Protein AF-A0A1Z9AHR8-F1 (afdb_monomer)

Secondary structure (DSSP, 8-state):
-HHHHHHHHHHHHHHH-SSPPPTT-B--SSTTEEEEEEEEEE-TTS-EEEEEEEEEEEEETTTTSTT--PPPPPB-SS-B---TTTEEEEEEEEETTT--EE-S-HHHHHHTSSS-HHHHHHHHHHHHHHS--

Sequence (133 aa):
MEKIIEEWVLRSISRNVDDLPEVGENISIIPEIKIAFDGYQEDDDGIEDLNEQSFAVYIHKCSGDENFIFPEHEKTAWAVIHRPAEEICHFVWVSVESGECSGPALEDCISESDLESAQIEKIVTILASRYPK

Radius of gyration: 14.24 Å; Cα contacts (8 Å, |Δi|>4): 231; chains: 1; bounding box: 36×26×40 Å

Foldseek 3Di:
DVVLVLVQQLVLCVPQPPDADDALDFSGPQQLKGKGWHAADADPVRHGDPQKTKIKIKHFLCSLPPPHGHDRFDDDPRDTDDDLATIFIWMWIAGNVPRDIDGDDPVVRNVSHPDDPVSRVSSSVSSCVVDPD

Nearest PDB structures (foldseek):
  5txc-assembly1_A  TM=3.058E-01  e=4.955E+00  Asticcacaulis excentricus CB 48

Solvent-accessible surface area (backbone atoms only — not comparable to full-atom values): 7669 Å² total; per-residue (Å²): 113,59,72,62,54,51,48,51,49,55,54,14,42,76,73,67,51,94,59,89,73,58,74,66,40,73,47,43,80,49,59,32,36,42,30,18,40,68,51,52,41,60,48,99,88,69,47,70,35,87,52,31,39,29,30,41,35,35,49,41,82,57,38,57,48,87,88,42,64,53,74,85,68,59,70,59,102,85,47,72,57,83,52,37,86,48,26,34,64,42,56,40,34,36,31,69,88,78,69,49,71,47,63,74,59,68,66,62,32,34,72,72,26,76,56,55,69,73,57,53,54,51,29,53,52,48,47,47,70,76,58,64,135

Structure (mmCIF, N/CA/C/O backbone):
data_AF-A0A1Z9AHR8-F1
#
_entry.id   AF-A0A1Z9AHR8-F1
#
loop_
_atom_site.group_PDB
_atom_site.id
_atom_site.type_symbol
_atom_site.label_atom_id
_atom_site.label_alt_id
_atom_site.label_comp_id
_atom_site.label_asym_id
_atom_site.label_entity_id
_atom_site.label_seq_id
_atom_site.pdbx_PDB_ins_code
_atom_site.Cartn_x
_atom_site.Cartn_y
_atom_site.Cartn_z
_atom_site.occupancy
_atom_site.B_iso_or_equiv
_atom_site.auth_seq_id
_atom_site.auth_comp_id
_atom_site.auth_asym_id
_atom_site.auth_atom_id
_atom_site.pdbx_PDB_model_num
ATOM 1 N N . MET A 1 1 ? 1.642 10.915 7.316 1.00 86.69 1 MET A N 1
ATOM 2 C CA . MET A 1 1 ? 1.131 9.531 7.477 1.00 86.69 1 MET A CA 1
ATOM 3 C C . MET A 1 1 ? 1.745 8.604 6.437 1.00 86.69 1 MET A C 1
ATOM 5 O O . MET A 1 1 ? 2.041 7.464 6.757 1.00 86.69 1 MET A O 1
ATOM 9 N N . GLU A 1 2 ? 2.028 9.138 5.254 1.00 91.06 2 GLU A N 1
ATOM 10 C CA . GLU A 1 2 ? 2.755 8.556 4.123 1.00 91.06 2 GLU A CA 1
ATOM 11 C C . GLU A 1 2 ? 3.987 7.763 4.558 1.00 91.06 2 GLU A C 1
ATOM 13 O O . GLU A 1 2 ? 4.048 6.575 4.296 1.00 91.06 2 GLU A O 1
ATOM 18 N N . LYS A 1 3 ? 4.876 8.346 5.375 1.00 93.62 3 LYS A N 1
ATOM 19 C CA . LYS A 1 3 ? 6.068 7.637 5.884 1.00 93.62 3 LYS A CA 1
ATOM 20 C C . LYS A 1 3 ? 5.783 6.295 6.563 1.00 93.62 3 LYS A C 1
ATOM 22 O O . LYS A 1 3 ? 6.602 5.390 6.499 1.00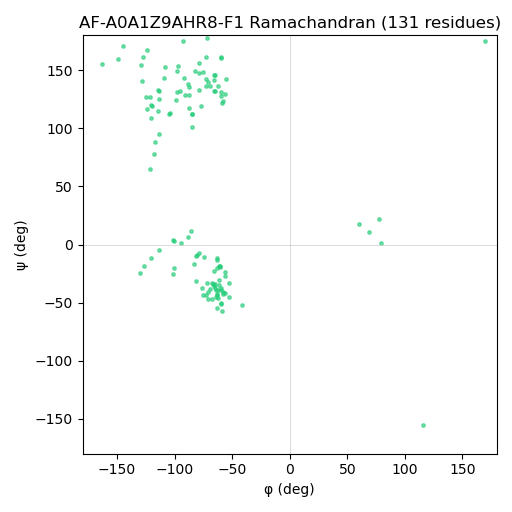 93.62 3 LYS A O 1
ATOM 27 N N . ILE A 1 4 ? 4.643 6.163 7.244 1.00 95.25 4 ILE A N 1
ATOM 28 C CA . ILE A 1 4 ? 4.246 4.891 7.865 1.00 95.25 4 ILE A CA 1
ATOM 29 C C . ILE A 1 4 ? 3.857 3.879 6.777 1.00 95.25 4 ILE A C 1
ATOM 31 O O . ILE A 1 4 ? 4.212 2.708 6.872 1.00 95.25 4 ILE A O 1
ATOM 35 N N . ILE A 1 5 ? 3.143 4.337 5.747 1.00 95.69 5 ILE A N 1
ATOM 36 C CA . ILE A 1 5 ? 2.710 3.520 4.611 1.00 95.69 5 ILE A CA 1
ATOM 37 C C . ILE A 1 5 ? 3.921 3.093 3.769 1.00 95.69 5 ILE A C 1
ATOM 39 O O . ILE A 1 5 ? 4.068 1.908 3.485 1.00 95.69 5 ILE A O 1
ATOM 43 N N . GLU A 1 6 ? 4.827 4.021 3.455 1.00 95.69 6 GLU A N 1
ATOM 44 C CA . GLU A 1 6 ? 6.111 3.769 2.783 1.00 95.69 6 GLU A CA 1
ATOM 45 C C . GLU A 1 6 ? 6.907 2.676 3.512 1.00 95.69 6 GLU A C 1
ATOM 47 O O . GLU A 1 6 ? 7.391 1.718 2.912 1.00 95.69 6 GLU A O 1
ATOM 52 N N . GLU A 1 7 ? 6.974 2.744 4.842 1.00 94.75 7 GLU A N 1
ATOM 53 C CA . GLU A 1 7 ? 7.649 1.723 5.643 1.00 94.75 7 GLU A CA 1
ATOM 54 C C . GLU A 1 7 ? 6.964 0.358 5.587 1.00 94.75 7 GLU A C 1
ATOM 56 O O . GLU A 1 7 ? 7.646 -0.668 5.602 1.00 94.75 7 GLU A O 1
ATOM 61 N N . TRP A 1 8 ? 5.633 0.304 5.523 1.00 95.69 8 TRP A N 1
ATOM 62 C CA . TRP A 1 8 ? 4.924 -0.959 5.316 1.00 95.69 8 TRP A CA 1
ATOM 63 C C . TRP A 1 8 ? 5.227 -1.564 3.949 1.00 95.69 8 TRP A C 1
ATOM 65 O O . TRP A 1 8 ? 5.398 -2.783 3.865 1.00 95.69 8 TRP A O 1
ATOM 75 N N . VAL A 1 9 ? 5.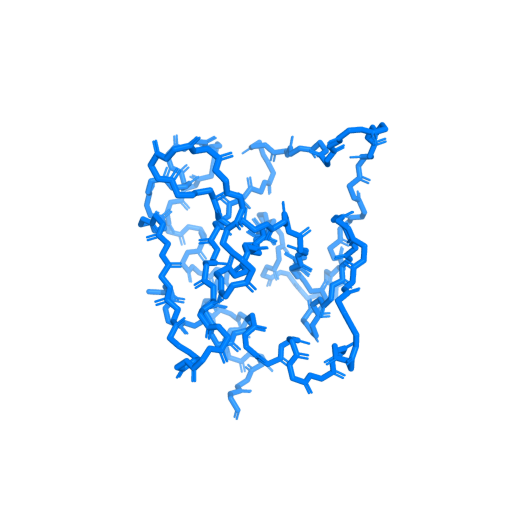354 -0.737 2.910 1.00 94.75 9 VAL A N 1
ATOM 76 C CA . VAL A 1 9 ? 5.763 -1.169 1.567 1.00 94.75 9 VAL A CA 1
ATOM 77 C C . VAL A 1 9 ? 7.181 -1.737 1.603 1.00 94.75 9 VAL A C 1
ATOM 79 O O . VAL A 1 9 ? 7.365 -2.910 1.281 1.00 94.75 9 VAL A O 1
ATOM 82 N N . LEU A 1 10 ? 8.164 -0.994 2.119 1.00 93.56 10 LEU A N 1
ATOM 83 C CA . LEU A 1 10 ? 9.558 -1.456 2.216 1.00 93.56 10 LEU A CA 1
ATOM 84 C C . LEU A 1 10 ? 9.703 -2.754 3.031 1.00 93.56 10 LEU A C 1
ATOM 86 O O . LEU A 1 10 ? 10.447 -3.671 2.663 1.00 93.56 10 LEU A O 1
ATOM 90 N N . ARG A 1 11 ? 8.967 -2.876 4.142 1.00 93.19 11 ARG A N 1
ATOM 91 C CA . ARG A 1 11 ? 8.950 -4.103 4.959 1.00 93.19 11 ARG A CA 1
ATOM 92 C C . ARG A 1 11 ? 8.302 -5.280 4.235 1.00 93.19 11 ARG A C 1
ATOM 94 O O . ARG A 1 11 ? 8.705 -6.418 4.460 1.00 93.19 11 ARG A O 1
ATOM 101 N N . SER A 1 12 ? 7.306 -5.018 3.396 1.00 93.00 12 SER A N 1
ATOM 102 C CA . SER A 1 12 ? 6.627 -6.046 2.607 1.00 93.00 12 SER A CA 1
ATOM 103 C C . SER A 1 12 ? 7.514 -6.552 1.475 1.00 93.00 12 SER A C 1
ATOM 105 O O . SER A 1 12 ? 7.654 -7.764 1.319 1.00 93.00 12 SER A O 1
ATOM 107 N N . ILE A 1 13 ? 8.199 -5.642 0.776 1.00 89.88 13 ILE A N 1
ATOM 108 C CA . ILE A 1 13 ? 9.193 -5.972 -0.253 1.00 89.88 13 ILE A CA 1
ATOM 109 C C . ILE A 1 13 ? 10.305 -6.830 0.356 1.00 89.88 13 ILE A C 1
ATOM 111 O O . ILE A 1 13 ? 10.496 -7.974 -0.043 1.00 89.88 13 ILE A O 1
ATOM 115 N N . SER A 1 14 ? 10.970 -6.337 1.406 1.00 87.44 14 SER A N 1
ATOM 116 C CA . SER A 1 14 ? 12.117 -7.033 2.016 1.00 87.44 14 SER A CA 1
ATOM 117 C C . SER A 1 14 ? 11.807 -8.420 2.588 1.00 87.44 14 SER A C 1
ATOM 119 O O . SER A 1 14 ? 12.730 -9.194 2.837 1.00 87.44 14 SER A O 1
ATOM 121 N N . ARG A 1 15 ? 10.532 -8.740 2.843 1.00 82.12 15 ARG A N 1
ATOM 122 C CA . ARG A 1 15 ? 10.124 -10.019 3.432 1.00 82.12 15 ARG A CA 1
ATOM 123 C C . ARG A 1 15 ? 9.573 -11.025 2.427 1.00 82.12 15 ARG A C 1
ATOM 125 O O . ARG A 1 15 ? 9.620 -12.215 2.728 1.00 82.12 15 ARG A O 1
ATOM 132 N N . ASN A 1 16 ? 9.038 -10.564 1.300 1.00 73.56 16 ASN A N 1
ATOM 133 C CA . ASN A 1 16 ? 8.320 -11.417 0.350 1.00 73.56 16 ASN A CA 1
ATOM 134 C C . ASN A 1 16 ? 8.931 -11.441 -1.057 1.00 73.56 16 ASN A C 1
ATOM 136 O O . ASN A 1 16 ? 8.527 -12.278 -1.856 1.00 73.56 16 ASN A O 1
ATOM 140 N N . VAL A 1 17 ? 9.875 -10.551 -1.370 1.00 65.50 17 VAL A N 1
ATOM 141 C CA . VAL A 1 17 ? 10.342 -10.327 -2.743 1.00 65.50 17 VAL A CA 1
ATOM 142 C C . VAL A 1 17 ? 11.821 -10.702 -2.844 1.00 65.50 17 VAL A C 1
ATOM 144 O O . VAL A 1 17 ? 12.698 -9.867 -2.642 1.00 65.50 17 VAL A O 1
ATOM 147 N N . ASP A 1 18 ? 12.089 -11.977 -3.142 1.00 66.31 18 ASP A N 1
ATOM 148 C CA . ASP A 1 18 ? 13.377 -12.397 -3.724 1.00 66.31 18 ASP A CA 1
ATOM 149 C C . ASP A 1 18 ? 13.380 -12.154 -5.252 1.00 66.31 18 ASP A C 1
ATOM 151 O O . ASP A 1 18 ? 14.415 -11.816 -5.822 1.00 66.31 18 ASP A O 1
ATOM 155 N N . ASP A 1 19 ? 12.199 -12.263 -5.880 1.00 68.81 19 ASP A N 1
ATOM 156 C CA . ASP A 1 19 ? 11.881 -11.959 -7.282 1.00 68.81 19 ASP A CA 1
ATOM 157 C C . ASP A 1 19 ? 10.647 -11.038 -7.342 1.00 68.81 19 ASP A C 1
ATOM 159 O O . ASP A 1 19 ? 9.813 -11.063 -6.435 1.00 68.81 19 ASP A O 1
ATOM 163 N N . LEU A 1 20 ? 10.507 -10.252 -8.416 1.00 69.06 20 LEU A N 1
ATOM 164 C CA . LEU A 1 20 ? 9.364 -9.351 -8.624 1.00 69.06 20 LEU A CA 1
ATOM 165 C C . LEU A 1 20 ? 8.026 -10.119 -8.660 1.00 69.06 20 LEU A C 1
ATOM 167 O O . LEU A 1 20 ? 7.904 -11.065 -9.444 1.00 69.06 20 LEU A O 1
ATOM 171 N N . PRO A 1 21 ? 7.018 -9.714 -7.864 1.00 77.69 21 PRO A N 1
ATOM 172 C CA . PRO A 1 21 ? 5.714 -10.373 -7.831 1.00 77.69 21 PRO A CA 1
ATOM 173 C C . PRO A 1 21 ? 4.894 -10.081 -9.097 1.00 77.69 21 PRO A C 1
ATOM 175 O O . PRO A 1 21 ? 5.139 -9.103 -9.810 1.00 77.69 21 PRO A O 1
ATOM 178 N N . GLU A 1 22 ? 3.874 -10.900 -9.366 1.00 81.44 22 GLU A N 1
ATOM 179 C CA . GLU A 1 22 ? 2.928 -10.601 -10.444 1.00 81.44 22 GLU A CA 1
ATOM 180 C C . GLU A 1 22 ? 2.127 -9.326 -10.125 1.00 81.44 22 GLU A C 1
ATOM 182 O O . GLU A 1 22 ? 1.778 -9.049 -8.972 1.00 81.44 22 GLU A O 1
ATOM 187 N N . VAL A 1 23 ? 1.781 -8.548 -11.156 1.00 83.50 23 VAL A N 1
ATOM 188 C CA . VAL A 1 23 ? 0.978 -7.328 -10.983 1.00 83.50 23 VAL A CA 1
ATOM 189 C C . VAL A 1 23 ? -0.349 -7.661 -10.285 1.00 83.50 23 VAL A C 1
ATOM 191 O O . VAL A 1 23 ? -1.087 -8.574 -10.669 1.00 83.50 23 VAL A O 1
ATOM 194 N N . GLY A 1 24 ? -0.670 -6.919 -9.225 1.00 81.88 24 GLY A N 1
ATOM 195 C CA . GLY A 1 24 ? -1.885 -7.121 -8.431 1.00 81.88 24 GLY A CA 1
ATOM 196 C C . GLY A 1 24 ? -1.828 -8.271 -7.409 1.00 81.88 24 GLY A C 1
ATOM 197 O O . GLY A 1 24 ? -2.845 -8.535 -6.738 1.00 81.88 24 GLY A O 1
ATOM 198 N N . GLU A 1 25 ? -0.701 -8.979 -7.284 1.00 86.50 25 GLU A N 1
ATOM 199 C CA . GLU A 1 25 ? -0.434 -9.934 -6.201 1.00 86.50 25 GLU A CA 1
ATOM 200 C C . GLU A 1 25 ? -0.245 -9.201 -4.868 1.00 86.50 25 GLU A C 1
ATOM 202 O O . GLU A 1 25 ? 0.389 -8.153 -4.808 1.00 86.50 25 GLU A O 1
ATOM 207 N N . ASN A 1 26 ? -0.848 -9.717 -3.793 1.00 91.44 26 ASN A N 1
ATOM 208 C CA . ASN A 1 26 ? -0.746 -9.090 -2.479 1.00 91.44 26 ASN A CA 1
ATOM 209 C C . ASN A 1 26 ? 0.537 -9.540 -1.771 1.00 91.44 26 ASN A C 1
ATOM 211 O O . ASN A 1 26 ? 0.630 -10.690 -1.348 1.00 91.44 26 ASN A O 1
ATOM 215 N N . ILE A 1 27 ? 1.475 -8.618 -1.583 1.00 92.69 27 ILE A N 1
ATOM 216 C CA . ILE A 1 27 ? 2.729 -8.847 -0.853 1.00 92.69 27 ILE A CA 1
ATOM 217 C C . ILE A 1 27 ? 2.696 -8.307 0.581 1.00 92.69 27 ILE A C 1
ATOM 219 O O . ILE A 1 27 ? 3.713 -8.343 1.274 1.00 92.69 27 ILE A O 1
ATOM 223 N N . SER A 1 28 ? 1.561 -7.768 1.033 1.00 93.62 28 SER A N 1
ATOM 224 C CA . SER A 1 28 ? 1.454 -7.142 2.350 1.00 93.62 28 SER A CA 1
ATOM 225 C C . SER A 1 28 ? 1.780 -8.120 3.480 1.00 93.62 28 SER A C 1
ATOM 227 O O . SER A 1 28 ? 1.209 -9.206 3.575 1.00 93.62 28 SER A O 1
ATOM 229 N N . ILE A 1 29 ? 2.644 -7.698 4.405 1.00 93.56 29 ILE A N 1
ATOM 230 C CA . ILE A 1 29 ? 2.863 -8.405 5.682 1.00 93.56 29 ILE A CA 1
ATOM 231 C C . ILE A 1 29 ? 1.796 -8.070 6.739 1.00 93.56 29 ILE A C 1
ATOM 233 O O . ILE A 1 29 ? 1.766 -8.695 7.800 1.00 93.56 29 ILE A O 1
ATOM 237 N N . ILE A 1 30 ? 0.953 -7.069 6.470 1.00 95.00 30 ILE A N 1
ATOM 238 C CA . ILE A 1 30 ? -0.143 -6.624 7.334 1.00 95.00 30 ILE A CA 1
ATOM 239 C C . ILE A 1 30 ? -1.453 -7.153 6.732 1.00 95.00 30 ILE A C 1
ATOM 241 O O . ILE A 1 30 ? -1.828 -6.716 5.643 1.00 95.00 30 ILE A O 1
ATOM 245 N N . PRO A 1 31 ? -2.162 -8.079 7.401 1.00 94.88 31 PRO A N 1
ATOM 246 C CA . PRO A 1 31 ? -3.339 -8.731 6.830 1.00 94.88 31 PRO A CA 1
ATOM 247 C C . PRO A 1 31 ? -4.519 -7.776 6.602 1.00 94.88 31 PRO A C 1
ATOM 249 O O . PRO A 1 31 ? -5.387 -8.069 5.781 1.00 94.88 31 PRO A O 1
ATOM 252 N N . GLU A 1 32 ? -4.575 -6.646 7.309 1.00 97.19 32 GLU A N 1
ATOM 253 C CA . GLU A 1 32 ? -5.658 -5.669 7.197 1.00 97.19 32 GLU A CA 1
ATOM 254 C C . GLU A 1 32 ? -5.537 -4.721 6.001 1.00 97.19 32 GLU A C 1
ATOM 256 O O . GLU A 1 32 ? -6.481 -3.978 5.739 1.00 97.19 32 GLU A O 1
ATOM 261 N N . ILE A 1 33 ? -4.416 -4.717 5.281 1.00 96.31 33 ILE A N 1
ATOM 262 C CA . ILE A 1 33 ? -4.218 -3.910 4.069 1.00 96.31 33 ILE A CA 1
ATOM 263 C C . ILE A 1 33 ? -3.738 -4.797 2.925 1.00 96.31 33 ILE A C 1
ATOM 265 O O . ILE A 1 33 ? -3.215 -5.894 3.138 1.00 96.31 33 ILE A O 1
ATOM 269 N N . LYS A 1 34 ? -3.879 -4.303 1.699 1.00 95.19 34 LYS A N 1
ATOM 270 C CA . LYS A 1 34 ? -3.275 -4.932 0.527 1.00 95.19 34 LYS A CA 1
ATOM 271 C C . LYS A 1 34 ? -2.204 -4.021 -0.044 1.00 95.19 34 LYS A C 1
ATOM 273 O O . LYS A 1 34 ? -2.445 -2.840 -0.254 1.00 95.19 34 LYS A O 1
ATOM 278 N N . ILE A 1 35 ? -1.038 -4.593 -0.309 1.00 94.88 35 ILE A N 1
ATOM 279 C CA . ILE A 1 35 ? 0.064 -3.936 -1.008 1.00 94.88 35 ILE A CA 1
ATOM 280 C C . ILE A 1 35 ? 0.325 -4.792 -2.230 1.00 94.88 35 ILE A C 1
ATOM 282 O O . ILE A 1 35 ? 0.598 -5.983 -2.082 1.00 94.88 35 ILE A O 1
ATOM 286 N N . ALA A 1 36 ? 0.186 -4.217 -3.416 1.00 92.38 36 ALA A N 1
ATOM 287 C CA . ALA A 1 36 ? 0.365 -4.939 -4.661 1.00 92.38 36 ALA A CA 1
ATOM 288 C C . ALA A 1 36 ? 1.327 -4.210 -5.585 1.00 92.38 36 ALA A C 1
ATOM 290 O O . ALA A 1 36 ? 1.276 -2.988 -5.678 1.00 92.38 36 ALA A O 1
ATOM 291 N N . PHE A 1 37 ? 2.179 -4.965 -6.273 1.00 90.56 37 PHE A N 1
ATOM 292 C CA . PHE A 1 37 ? 2.996 -4.412 -7.345 1.00 90.56 37 PHE A CA 1
ATOM 293 C C . PHE A 1 37 ? 2.092 -3.972 -8.497 1.00 90.56 37 PHE A C 1
ATOM 295 O O . PHE A 1 37 ? 1.186 -4.711 -8.895 1.00 90.56 37 PHE A O 1
ATOM 302 N N . ASP A 1 38 ? 2.320 -2.757 -8.979 1.00 89.00 38 ASP A N 1
ATOM 303 C CA . ASP A 1 38 ? 1.515 -2.082 -9.999 1.00 89.00 38 ASP A CA 1
ATOM 304 C C . ASP A 1 38 ? 2.290 -1.878 -11.312 1.00 89.00 38 ASP A C 1
ATOM 306 O O . ASP A 1 38 ? 1.722 -1.459 -12.313 1.00 89.00 38 ASP A O 1
ATOM 310 N N . GLY A 1 39 ? 3.577 -2.240 -11.333 1.00 88.38 39 GLY A N 1
ATOM 311 C CA . GLY A 1 39 ? 4.454 -2.092 -12.490 1.00 88.38 39 GLY A CA 1
ATOM 312 C C . GLY A 1 39 ? 5.592 -1.119 -12.216 1.00 88.38 39 GLY A C 1
ATOM 313 O O . GLY A 1 39 ? 5.991 -0.908 -11.069 1.00 88.38 39 GLY A O 1
ATOM 314 N N . TYR A 1 40 ? 6.121 -0.539 -13.283 1.00 88.06 40 TYR A N 1
ATOM 315 C CA . TYR A 1 40 ? 7.203 0.435 -13.225 1.00 88.06 40 TYR A CA 1
ATOM 316 C C . TYR A 1 40 ? 6.682 1.821 -13.554 1.00 88.06 40 TYR A C 1
ATOM 318 O O . TYR A 1 40 ? 5.694 1.968 -14.275 1.00 88.06 40 TYR A O 1
ATOM 326 N N . GLN A 1 41 ? 7.348 2.840 -13.028 1.00 83.00 41 GLN A N 1
ATOM 327 C CA . GLN A 1 41 ? 7.098 4.197 -13.479 1.00 83.00 41 GLN A CA 1
ATOM 328 C C . GLN A 1 41 ? 7.533 4.338 -14.944 1.00 83.00 41 GLN A C 1
ATOM 330 O O . GLN A 1 41 ? 8.544 3.776 -15.351 1.00 83.00 41 GLN A O 1
ATOM 335 N N . GLU A 1 42 ? 6.775 5.087 -15.738 1.00 84.62 42 GLU A N 1
ATOM 336 C CA . GLU A 1 42 ? 7.196 5.481 -17.083 1.00 84.62 42 GLU A CA 1
ATOM 337 C C . GLU A 1 42 ? 7.990 6.793 -17.011 1.00 84.62 42 GLU A C 1
ATOM 339 O O . GLU A 1 42 ? 7.623 7.716 -16.274 1.00 84.62 42 GLU A O 1
ATOM 344 N N . ASP A 1 43 ? 9.076 6.882 -17.776 1.00 79.62 43 ASP A N 1
ATOM 345 C CA . ASP A 1 43 ? 9.774 8.139 -18.024 1.00 79.62 43 ASP A CA 1
ATOM 346 C C . ASP A 1 43 ? 8.964 9.069 -18.952 1.00 79.62 43 ASP A C 1
ATOM 348 O O . ASP A 1 43 ? 7.886 8.729 -19.446 1.00 79.62 43 ASP A O 1
ATOM 352 N N . ASP A 1 44 ? 9.481 10.275 -19.207 1.00 80.06 44 ASP A N 1
ATOM 353 C CA . ASP A 1 44 ? 8.809 11.277 -20.049 1.00 80.06 44 ASP A CA 1
ATOM 354 C C . ASP A 1 44 ? 8.579 10.811 -21.506 1.00 80.06 44 ASP A C 1
ATOM 356 O O . ASP A 1 44 ? 7.750 11.390 -22.217 1.00 80.06 44 ASP A O 1
ATOM 360 N N . ASP A 1 45 ? 9.297 9.778 -21.960 1.00 84.19 45 ASP A N 1
ATOM 361 C CA . ASP A 1 45 ? 9.169 9.176 -23.289 1.00 84.19 45 ASP A CA 1
ATOM 362 C C . ASP A 1 45 ? 8.211 7.960 -23.295 1.00 84.19 45 ASP A C 1
ATOM 364 O O . ASP A 1 45 ? 7.974 7.363 -24.354 1.00 84.19 45 ASP A O 1
ATOM 368 N N . GLY A 1 46 ? 7.614 7.617 -22.145 1.00 79.44 46 GLY A N 1
ATOM 369 C CA . GLY A 1 46 ? 6.704 6.482 -21.97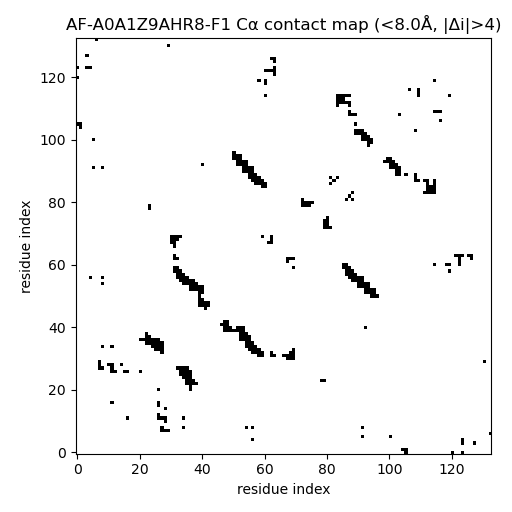7 1.00 79.44 46 GLY A CA 1
ATOM 370 C C . GLY A 1 46 ? 7.423 5.134 -21.887 1.00 79.44 46 GLY A C 1
ATOM 371 O O . GLY A 1 46 ? 6.842 4.102 -22.228 1.00 79.44 46 GLY A O 1
ATOM 372 N N . ILE A 1 47 ? 8.707 5.130 -21.521 1.00 84.19 47 ILE A N 1
ATOM 373 C CA . ILE A 1 47 ? 9.509 3.919 -21.335 1.00 84.19 47 ILE A CA 1
ATOM 374 C C . ILE A 1 47 ? 9.547 3.588 -19.845 1.00 84.19 47 ILE A C 1
ATOM 376 O O . ILE A 1 47 ? 9.834 4.445 -19.017 1.00 84.19 47 ILE A O 1
ATOM 380 N N . GLU A 1 48 ? 9.277 2.330 -19.502 1.00 84.56 48 GLU A N 1
ATOM 381 C CA . GLU A 1 48 ? 9.364 1.843 -18.123 1.00 84.56 48 GLU A CA 1
ATOM 382 C C . GLU A 1 48 ? 10.781 2.023 -17.548 1.00 84.56 48 GLU A C 1
ATOM 384 O O . GLU A 1 48 ? 11.757 1.463 -18.063 1.00 84.56 48 GLU A O 1
ATOM 389 N N . ASP A 1 49 ? 10.882 2.756 -16.440 1.00 82.81 49 ASP A N 1
ATOM 390 C CA . ASP A 1 49 ? 12.075 2.838 -15.611 1.00 82.81 49 ASP A CA 1
ATOM 391 C C . ASP A 1 49 ? 12.087 1.675 -14.613 1.00 82.81 49 ASP A C 1
ATOM 393 O O . ASP A 1 49 ? 11.424 1.683 -13.574 1.00 82.81 49 ASP A O 1
ATOM 397 N N . LEU A 1 50 ? 12.887 0.654 -14.927 1.00 84.31 50 LEU A N 1
ATOM 398 C CA . LEU A 1 50 ? 13.025 -0.544 -14.095 1.00 84.31 50 LEU A CA 1
ATOM 399 C C . LEU A 1 50 ? 13.612 -0.262 -12.700 1.00 84.31 50 LEU A C 1
ATOM 401 O O . LEU A 1 50 ? 13.551 -1.138 -11.831 1.00 84.31 50 LEU A O 1
ATOM 405 N N . ASN A 1 51 ? 14.184 0.926 -12.482 1.00 85.44 51 ASN A N 1
ATOM 406 C CA . ASN A 1 51 ? 14.664 1.355 -11.174 1.00 85.44 51 ASN A CA 1
ATOM 407 C C . ASN A 1 51 ? 13.553 1.930 -10.286 1.00 85.44 51 ASN A C 1
ATOM 409 O O . ASN A 1 51 ? 13.760 1.990 -9.077 1.00 85.44 51 ASN A O 1
ATOM 413 N N . GLU A 1 52 ? 12.395 2.305 -10.831 1.00 88.88 52 GLU A N 1
ATOM 414 C CA . GLU A 1 52 ? 11.295 2.926 -10.085 1.00 88.88 52 GLU A CA 1
ATOM 415 C C . GLU A 1 52 ? 10.076 1.995 -10.055 1.00 88.88 52 GLU A C 1
ATOM 417 O O . GLU A 1 52 ? 9.257 1.938 -10.976 1.00 88.88 52 GLU A O 1
ATOM 422 N N . GLN A 1 53 ? 9.959 1.220 -8.975 1.00 91.56 53 GLN A N 1
ATOM 423 C CA . GLN A 1 53 ? 8.888 0.237 -8.802 1.00 91.56 53 GLN A CA 1
ATOM 424 C C . GLN A 1 53 ? 7.650 0.876 -8.174 1.00 91.56 53 GLN A C 1
ATOM 426 O O . GLN A 1 53 ? 7.731 1.480 -7.106 1.00 91.56 53 GLN A O 1
ATOM 431 N N . SER A 1 54 ? 6.486 0.684 -8.793 1.00 92.50 54 SER A N 1
ATOM 432 C CA . SER A 1 54 ? 5.202 1.187 -8.305 1.00 92.50 54 SER A CA 1
ATOM 433 C C . SER A 1 54 ? 4.456 0.136 -7.488 1.00 92.50 54 SER A C 1
ATOM 435 O O . SER A 1 54 ? 4.289 -1.012 -7.911 1.00 92.50 54 SER A O 1
ATOM 437 N N . PHE A 1 55 ? 3.960 0.541 -6.318 1.00 93.62 55 PHE A N 1
ATOM 438 C CA . PHE A 1 55 ? 3.116 -0.279 -5.456 1.00 93.62 55 PHE A CA 1
ATOM 439 C C . PHE A 1 55 ? 1.799 0.427 -5.143 1.00 93.62 55 PHE A C 1
ATOM 441 O O . PHE A 1 55 ? 1.780 1.537 -4.614 1.00 93.62 55 PHE A O 1
ATOM 448 N N . ALA A 1 56 ? 0.689 -0.262 -5.391 1.00 94.56 56 ALA A N 1
ATOM 449 C CA . ALA A 1 56 ? -0.642 0.159 -4.986 1.00 94.56 56 ALA A CA 1
ATOM 450 C C . ALA A 1 56 ? -0.944 -0.336 -3.562 1.00 94.56 56 ALA A C 1
ATOM 452 O O . ALA A 1 56 ? -0.997 -1.545 -3.298 1.00 94.56 56 ALA A O 1
ATOM 453 N N . VAL A 1 57 ? -1.160 0.602 -2.639 1.00 96.31 57 VAL A N 1
ATOM 454 C CA . VAL A 1 57 ? -1.508 0.348 -1.237 1.00 96.31 57 VAL A CA 1
ATOM 455 C C . VAL A 1 57 ? -2.990 0.631 -1.025 1.00 96.31 57 VAL A C 1
ATOM 457 O O . VAL A 1 57 ? -3.438 1.776 -1.066 1.00 96.31 57 VAL A O 1
ATOM 460 N N . TYR A 1 58 ? -3.750 -0.423 -0.752 1.00 96.56 58 TYR A N 1
ATOM 461 C CA . TYR A 1 58 ? -5.181 -0.348 -0.509 1.00 96.56 58 TYR A CA 1
ATOM 462 C C . TYR A 1 58 ? -5.474 -0.364 0.990 1.00 96.56 58 TYR A C 1
ATOM 464 O O . TYR A 1 58 ? -5.085 -1.297 1.704 1.00 96.56 58 TYR A O 1
ATOM 472 N N . ILE A 1 59 ? -6.200 0.650 1.461 1.00 96.75 59 ILE A N 1
ATOM 473 C CA . ILE A 1 59 ? -6.610 0.785 2.864 1.00 96.75 59 ILE A CA 1
ATOM 474 C C . ILE A 1 59 ? -8.133 0.821 2.919 1.00 96.75 59 ILE A C 1
ATOM 476 O O . ILE A 1 59 ? -8.756 1.802 2.519 1.00 96.75 59 ILE A O 1
ATOM 480 N N . HIS A 1 60 ? -8.730 -0.257 3.426 1.00 97.00 60 HIS A N 1
ATOM 481 C CA . HIS A 1 60 ? -10.176 -0.410 3.523 1.00 97.00 60 HIS A CA 1
ATOM 482 C C . HIS A 1 60 ? -10.715 0.307 4.769 1.00 97.00 60 HIS A C 1
ATOM 484 O O . HIS A 1 60 ? -10.075 0.353 5.820 1.00 97.00 60 HIS A O 1
ATOM 490 N N . LYS A 1 61 ? -11.948 0.807 4.705 1.00 96.50 61 LYS A N 1
ATOM 491 C CA . LYS A 1 61 ? -12.640 1.522 5.792 1.00 96.50 61 LYS A CA 1
ATOM 492 C C . LYS A 1 61 ? -12.739 0.733 7.106 1.00 96.50 61 LYS A C 1
ATOM 494 O O . LYS A 1 61 ? -12.878 1.339 8.167 1.00 96.50 61 LYS A O 1
ATOM 499 N N . CYS A 1 62 ? -12.657 -0.598 7.023 1.00 96.75 62 CYS A N 1
ATOM 500 C CA . CYS A 1 62 ? -12.669 -1.546 8.148 1.00 96.75 62 CYS A CA 1
ATOM 501 C C . CYS A 1 62 ? -11.278 -2.088 8.525 1.00 96.75 62 CYS A C 1
ATOM 503 O O . CYS A 1 62 ? -11.181 -2.916 9.424 1.00 96.75 62 CYS A O 1
ATOM 505 N N . SER A 1 63 ? -10.189 -1.634 7.896 1.00 96.81 63 SER A N 1
ATOM 506 C CA . SER A 1 63 ? -8.830 -2.104 8.216 1.00 96.81 63 SER A CA 1
ATOM 507 C C . SER A 1 63 ? -8.420 -1.835 9.671 1.00 96.81 63 SER A C 1
ATOM 509 O O . SER A 1 63 ? -7.519 -2.476 10.196 1.00 96.81 63 SER A O 1
ATOM 511 N N . GLY A 1 64 ? -9.090 -0.905 10.357 1.00 94.69 64 GLY A N 1
ATOM 512 C CA . GLY A 1 64 ? -8.893 -0.657 11.785 1.00 94.69 64 GLY A CA 1
ATOM 513 C C . GLY A 1 64 ? -9.597 -1.652 12.716 1.00 94.69 64 GLY A C 1
ATOM 514 O O . GLY A 1 64 ? -9.373 -1.588 13.924 1.00 94.69 64 GLY A O 1
ATOM 515 N N . ASP A 1 65 ? -10.434 -2.558 12.213 1.00 96.12 65 ASP A N 1
ATOM 516 C CA . ASP A 1 65 ? -11.191 -3.500 13.042 1.00 96.12 65 ASP A CA 1
ATOM 517 C C . ASP A 1 65 ? -10.313 -4.683 13.491 1.00 96.12 65 ASP A C 1
ATOM 519 O O . ASP A 1 65 ? -9.280 -4.991 12.892 1.00 96.12 65 ASP A O 1
ATOM 523 N N . GLU A 1 66 ? -10.674 -5.330 14.601 1.00 90.75 66 GLU A N 1
ATOM 524 C CA . GLU A 1 66 ? -9.975 -6.537 15.058 1.00 90.75 66 GLU A CA 1
ATOM 525 C C . GLU A 1 66 ? -10.318 -7.732 14.159 1.00 90.75 66 GLU A C 1
ATOM 527 O O . GLU A 1 66 ? -11.486 -7.970 13.855 1.00 90.75 66 GLU A O 1
ATOM 532 N N . ASN A 1 67 ? -9.310 -8.528 13.789 1.00 90.56 67 ASN A N 1
ATOM 533 C CA . ASN A 1 67 ? -9.444 -9.708 12.919 1.00 90.56 67 ASN A CA 1
ATOM 534 C C . ASN A 1 67 ? -9.986 -9.412 11.509 1.00 90.56 67 ASN A C 1
ATOM 536 O O . ASN A 1 67 ? -10.436 -10.334 10.825 1.00 90.56 67 ASN A O 1
ATOM 540 N N . PHE A 1 68 ? -9.953 -8.153 11.066 1.00 95.44 68 PHE A N 1
ATOM 541 C CA . PHE A 1 68 ? -10.210 -7.836 9.670 1.00 95.44 68 PHE A CA 1
ATOM 542 C C . PHE A 1 68 ? -9.136 -8.500 8.798 1.00 95.44 68 PHE A C 1
ATOM 544 O O . PHE A 1 68 ? -7.955 -8.499 9.131 1.00 95.44 68 PHE A O 1
ATOM 551 N N . ILE A 1 69 ? -9.556 -9.094 7.689 1.00 92.50 69 ILE A N 1
ATOM 552 C CA . ILE A 1 69 ? -8.656 -9.600 6.656 1.00 92.50 69 ILE A CA 1
ATOM 553 C C . ILE A 1 69 ? -9.052 -8.864 5.393 1.00 92.50 69 ILE A C 1
ATOM 555 O O . ILE A 1 69 ? -10.235 -8.853 5.039 1.00 92.50 69 ILE A O 1
ATOM 559 N N .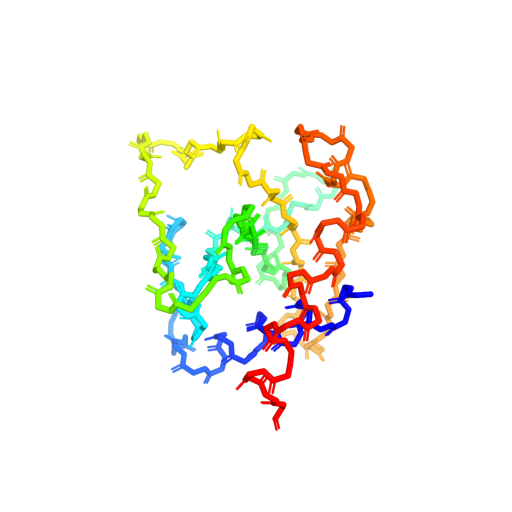 PHE A 1 70 ? -8.077 -8.233 4.743 1.00 94.31 70 PHE A N 1
ATOM 560 C CA . PHE A 1 70 ? -8.338 -7.464 3.541 1.00 94.31 70 PHE A CA 1
ATOM 561 C C . PHE A 1 70 ? -8.991 -8.369 2.480 1.00 94.31 70 PHE A C 1
ATOM 563 O O . PHE A 1 70 ? -8.441 -9.427 2.156 1.00 94.31 70 PHE A O 1
ATOM 570 N N . PRO A 1 71 ? -10.177 -8.009 1.959 1.00 92.25 71 PRO A N 1
ATOM 571 C CA . PRO A 1 71 ? -10.889 -8.851 1.012 1.00 92.25 71 PRO A CA 1
ATOM 572 C C . PRO A 1 71 ? -10.170 -8.861 -0.336 1.00 92.25 71 PRO A C 1
ATOM 574 O O . PRO A 1 71 ? -9.746 -7.816 -0.829 1.00 92.25 71 PRO A O 1
ATOM 577 N N . GLU A 1 72 ? -10.107 -10.025 -0.985 1.00 90.19 72 GLU A N 1
ATOM 578 C CA . GLU A 1 72 ? -9.565 -10.102 -2.342 1.00 90.19 72 GLU A CA 1
ATOM 579 C C . GLU A 1 72 ? -10.288 -9.138 -3.289 1.00 90.19 72 GLU A C 1
ATOM 581 O O . GLU A 1 72 ? -11.500 -8.913 -3.191 1.00 90.19 72 GLU A O 1
ATOM 586 N N . HIS A 1 73 ? -9.512 -8.545 -4.193 1.00 89.69 73 HIS A N 1
ATOM 587 C CA . HIS A 1 73 ? -10.057 -7.711 -5.254 1.00 89.69 73 HIS A CA 1
ATOM 588 C C . HIS A 1 73 ? -10.619 -8.578 -6.369 1.00 89.69 73 HIS A C 1
ATOM 590 O O . HIS A 1 73 ? -10.060 -9.626 -6.703 1.00 89.69 73 HIS A O 1
ATOM 596 N N . GLU A 1 74 ? -11.669 -8.083 -7.016 1.00 86.81 74 GLU A N 1
ATOM 597 C CA . GLU A 1 74 ? -11.994 -8.558 -8.350 1.00 86.81 74 GLU A CA 1
ATOM 598 C C . GLU A 1 74 ? -10.855 -8.161 -9.302 1.00 86.81 74 GLU A C 1
ATOM 600 O O . GLU A 1 74 ? -10.362 -7.030 -9.278 1.00 86.81 74 GLU A O 1
ATOM 605 N N . LYS A 1 75 ? -10.396 -9.117 -10.110 1.00 82.25 75 LYS A N 1
ATOM 606 C CA . LYS A 1 75 ? -9.345 -8.913 -11.108 1.00 82.25 75 LYS A CA 1
ATOM 607 C C . LYS A 1 75 ? -9.944 -9.096 -12.494 1.00 82.25 75 LYS A C 1
ATOM 609 O O . LYS A 1 75 ? -10.635 -10.080 -12.756 1.00 82.25 75 LYS A O 1
ATOM 614 N N . THR A 1 76 ? -9.639 -8.172 -13.393 1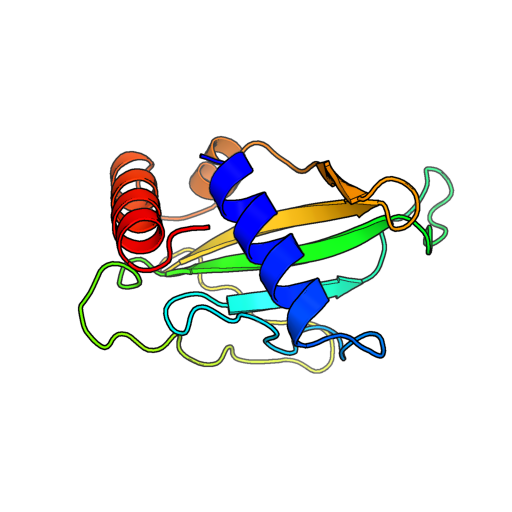.00 80.12 76 THR A N 1
ATOM 615 C CA . THR A 1 76 ? -9.801 -8.378 -14.834 1.00 80.12 76 THR A CA 1
ATOM 616 C C . THR A 1 76 ? -8.489 -8.897 -15.422 1.00 80.12 76 THR A C 1
ATOM 618 O O . THR A 1 76 ? -7.477 -8.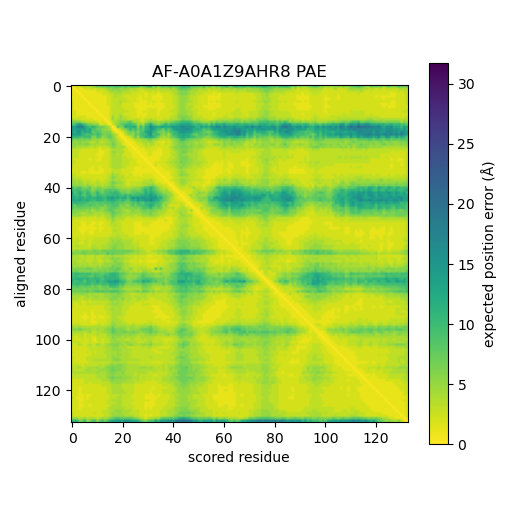965 -14.731 1.00 80.12 76 THR A O 1
ATOM 621 N N . ALA A 1 77 ? -8.476 -9.234 -16.714 1.00 76.06 77 ALA A N 1
ATOM 622 C CA . ALA A 1 77 ? -7.241 -9.618 -17.402 1.00 76.06 77 ALA A CA 1
ATOM 623 C C . ALA A 1 77 ? -6.186 -8.490 -17.469 1.00 76.06 77 ALA A C 1
ATOM 625 O O . ALA A 1 77 ? -5.054 -8.762 -17.849 1.00 76.06 77 ALA A O 1
ATOM 626 N N . TRP A 1 78 ? -6.557 -7.249 -17.133 1.00 70.75 78 TRP A N 1
ATOM 627 C CA . TRP A 1 78 ? -5.726 -6.058 -17.338 1.00 70.75 78 TRP A CA 1
ATOM 628 C C . TRP A 1 78 ? -5.515 -5.225 -16.073 1.00 70.75 78 TRP A C 1
ATOM 630 O O . TRP A 1 78 ? -4.627 -4.385 -16.056 1.00 70.75 78 TRP A O 1
ATOM 640 N N . ALA A 1 79 ? -6.351 -5.403 -15.046 1.00 72.50 79 ALA A N 1
ATOM 641 C CA . ALA A 1 79 ? -6.364 -4.515 -13.889 1.00 72.50 79 ALA A CA 1
ATOM 642 C C . ALA A 1 79 ? -7.079 -5.119 -12.677 1.00 72.50 79 ALA A C 1
ATOM 644 O O . ALA A 1 79 ? -8.000 -5.937 -12.803 1.00 72.50 79 ALA A O 1
ATOM 645 N N . VAL A 1 80 ? -6.689 -4.630 -11.503 1.00 82.25 80 VAL A N 1
ATOM 646 C CA . VAL A 1 80 ? -7.401 -4.796 -10.235 1.00 82.25 80 VAL A CA 1
ATOM 647 C C . VAL A 1 80 ? -8.564 -3.800 -10.190 1.00 82.25 80 VAL A C 1
ATOM 649 O O . VAL A 1 80 ? -8.388 -2.628 -10.512 1.00 82.25 80 VAL A O 1
ATOM 652 N N . ILE A 1 81 ? -9.760 -4.251 -9.810 1.00 85.56 81 ILE A N 1
ATOM 653 C CA . ILE A 1 81 ? -10.928 -3.372 -9.686 1.00 85.56 81 ILE A CA 1
ATOM 654 C C . ILE A 1 81 ? -10.913 -2.708 -8.307 1.00 85.56 81 ILE A C 1
ATOM 656 O O . ILE A 1 81 ? -11.107 -3.375 -7.289 1.00 85.56 81 ILE A O 1
ATOM 660 N N . HIS A 1 82 ? -10.697 -1.394 -8.299 1.00 85.25 82 HIS A N 1
ATOM 661 C CA . HIS A 1 82 ? -10.711 -0.562 -7.098 1.00 85.25 82 HIS A CA 1
ATOM 662 C C . HIS A 1 82 ? -12.140 -0.298 -6.588 1.00 85.25 82 HIS A C 1
ATOM 664 O O . HIS A 1 82 ? -13.084 -0.196 -7.379 1.00 85.25 82 HIS A O 1
ATOM 670 N N . ARG A 1 83 ? -12.301 -0.158 -5.263 1.00 93.38 83 ARG A N 1
ATOM 671 C CA . ARG A 1 83 ? -13.577 0.116 -4.577 1.00 93.38 83 ARG A CA 1
ATOM 672 C C . ARG A 1 83 ? -13.557 1.460 -3.816 1.00 93.38 83 ARG A C 1
ATOM 674 O O . ARG A 1 83 ? -13.504 1.440 -2.588 1.00 93.38 83 ARG A O 1
ATOM 681 N N . PRO A 1 84 ? -13.707 2.621 -4.487 1.00 93.00 84 PRO A N 1
ATOM 682 C CA . PRO A 1 84 ? -13.627 3.948 -3.846 1.00 93.00 84 PRO A CA 1
ATOM 683 C C . PRO A 1 84 ? -14.604 4.176 -2.679 1.00 93.00 84 PRO A C 1
ATOM 685 O O . PRO A 1 84 ? -14.331 4.946 -1.764 1.00 93.00 84 PRO A O 1
ATOM 688 N N . ALA A 1 85 ? -15.746 3.480 -2.685 1.00 94.88 85 ALA A N 1
ATOM 689 C CA . ALA A 1 85 ? -16.742 3.538 -1.610 1.00 94.88 85 ALA A CA 1
ATOM 690 C C . ALA A 1 85 ? -16.325 2.786 -0.328 1.00 94.88 85 ALA A C 1
ATOM 692 O O . ALA A 1 85 ? -17.011 2.812 0.704 1.00 94.88 85 ALA A O 1
ATOM 693 N N . GLU A 1 86 ? -15.248 2.009 -0.403 1.00 96.06 86 GLU A N 1
ATOM 694 C CA . GLU A 1 86 ? -14.832 1.086 0.647 1.00 96.06 86 GLU A CA 1
ATOM 695 C C . GLU A 1 86 ? -13.365 1.221 1.023 1.00 96.06 86 GLU A C 1
ATOM 697 O O . GLU A 1 86 ? -13.014 0.892 2.154 1.00 96.06 86 GLU A O 1
ATOM 702 N N . GLU A 1 87 ? -12.519 1.713 0.127 1.00 95.94 87 GLU A N 1
ATOM 703 C CA . GLU A 1 87 ? -11.082 1.803 0.332 1.00 95.94 87 GLU A CA 1
ATOM 704 C C . GLU A 1 87 ? -10.487 2.997 -0.422 1.00 95.94 87 GLU A C 1
ATOM 706 O O . GLU A 1 87 ? -11.053 3.471 -1.405 1.00 95.94 87 GLU A O 1
ATOM 711 N N . ILE A 1 88 ? -9.309 3.433 0.013 1.00 96.12 88 ILE A N 1
ATOM 712 C CA . ILE A 1 88 ? -8.434 4.288 -0.794 1.00 96.12 88 ILE A CA 1
ATOM 713 C C . ILE A 1 88 ? -7.374 3.439 -1.490 1.00 96.12 88 ILE A C 1
ATOM 715 O O . ILE A 1 88 ? -6.988 2.390 -0.968 1.00 96.12 88 ILE A O 1
ATOM 719 N N . CYS A 1 89 ? -6.877 3.919 -2.628 1.00 95.56 89 CYS A N 1
ATOM 720 C CA . CYS A 1 89 ? -5.686 3.399 -3.290 1.00 95.56 89 CYS A CA 1
ATOM 721 C C . CYS A 1 89 ? -4.600 4.477 -3.264 1.00 95.56 89 CYS A C 1
ATOM 723 O O . CYS A 1 89 ? -4.766 5.539 -3.857 1.00 95.56 89 CYS A O 1
ATOM 725 N N . HIS A 1 90 ? -3.504 4.213 -2.559 1.00 96.06 90 HIS A N 1
ATOM 726 C CA . HIS A 1 90 ? -2.361 5.113 -2.461 1.00 96.06 90 HIS A CA 1
ATOM 727 C C . HIS A 1 90 ? -1.147 4.485 -3.139 1.00 96.06 90 HIS A C 1
ATOM 729 O O . HIS A 1 90 ? -0.765 3.364 -2.806 1.00 96.06 90 HIS A O 1
ATOM 735 N N . PHE A 1 91 ? -0.548 5.203 -4.083 1.00 94.56 91 PHE A N 1
ATOM 736 C CA . PHE A 1 91 ? 0.631 4.727 -4.797 1.00 94.56 91 PHE A CA 1
ATOM 737 C C . PHE A 1 91 ? 1.904 5.086 -4.039 1.00 94.56 91 PHE A C 1
ATOM 739 O O . PHE A 1 91 ? 2.061 6.214 -3.576 1.00 94.56 91 PHE A O 1
ATOM 746 N N . VAL A 1 92 ? 2.811 4.120 -3.936 1.00 95.50 92 VAL A N 1
ATOM 747 C CA . VAL A 1 92 ? 4.161 4.307 -3.406 1.00 95.50 92 VAL A CA 1
ATOM 748 C C . VAL A 1 92 ? 5.145 3.843 -4.468 1.00 95.50 92 VAL A C 1
ATOM 750 O O . VAL A 1 92 ? 5.173 2.663 -4.819 1.00 95.50 92 VAL A O 1
ATOM 753 N N . TRP A 1 93 ? 5.947 4.774 -4.966 1.00 94.56 93 TRP A N 1
ATOM 754 C CA . TRP A 1 93 ? 7.065 4.514 -5.860 1.00 94.56 93 TRP A CA 1
ATOM 755 C C . TRP A 1 93 ? 8.324 4.304 -5.032 1.00 94.56 93 TRP A C 1
ATOM 757 O O . TRP A 1 93 ? 8.620 5.103 -4.141 1.00 94.56 93 TRP A O 1
ATOM 767 N N . VAL A 1 94 ? 9.029 3.210 -5.295 1.00 93.56 94 VAL A N 1
ATOM 768 C CA . VAL A 1 94 ? 10.235 2.810 -4.576 1.00 93.56 94 VAL A CA 1
ATOM 769 C C . VAL A 1 94 ? 11.392 2.735 -5.557 1.00 93.56 94 VAL A C 1
ATOM 771 O O . VAL A 1 94 ? 11.395 1.897 -6.462 1.00 93.56 94 VAL A O 1
ATOM 774 N N . SER A 1 95 ? 12.405 3.558 -5.305 1.00 92.38 95 SER A N 1
ATOM 775 C CA . SER A 1 95 ? 13.644 3.530 -6.065 1.00 92.38 95 SER A CA 1
ATOM 776 C C . SER A 1 95 ? 14.504 2.352 -5.613 1.00 92.38 95 SER A C 1
ATOM 778 O O . SER A 1 95 ? 14.904 2.262 -4.448 1.00 92.38 95 SER A O 1
ATOM 780 N N . VAL A 1 96 ? 14.811 1.432 -6.525 1.00 85.88 96 VAL A N 1
ATOM 781 C CA . VAL A 1 96 ? 15.587 0.214 -6.238 1.00 85.88 96 VAL A CA 1
ATOM 782 C C . VAL A 1 96 ? 17.019 0.547 -5.813 1.00 85.88 96 VAL A C 1
ATOM 784 O O . VAL A 1 96 ? 17.596 -0.148 -4.977 1.00 85.88 96 VAL A O 1
ATOM 787 N N . GLU A 1 97 ? 17.604 1.613 -6.365 1.00 85.19 97 GLU A N 1
ATOM 788 C CA . GLU A 1 97 ? 18.995 1.983 -6.090 1.00 85.19 97 GLU A CA 1
ATOM 789 C C . GLU A 1 97 ? 19.178 2.632 -4.714 1.00 85.19 97 GLU A C 1
ATOM 791 O O . GLU A 1 97 ? 20.136 2.321 -3.999 1.00 85.19 97 GLU A O 1
ATOM 796 N N . SER A 1 98 ? 18.283 3.550 -4.341 1.00 88.00 98 SER A N 1
ATOM 797 C CA . SER A 1 98 ? 18.410 4.350 -3.117 1.00 88.00 98 SER A CA 1
ATOM 798 C C . SER A 1 98 ? 17.544 3.839 -1.962 1.00 88.00 98 SER A C 1
ATOM 800 O O . SER A 1 98 ? 17.829 4.147 -0.802 1.00 88.00 98 SER A O 1
ATOM 802 N N . GLY A 1 99 ? 16.502 3.053 -2.252 1.00 86.94 99 GLY A N 1
ATOM 803 C CA . GLY A 1 99 ? 15.456 2.685 -1.297 1.00 86.94 99 GLY A CA 1
ATOM 804 C C . GLY A 1 99 ? 14.560 3.861 -0.897 1.00 86.94 99 GLY A C 1
ATOM 805 O O . GLY A 1 99 ? 13.809 3.754 0.076 1.00 86.94 99 GLY A O 1
ATOM 806 N N . GLU A 1 100 ? 14.662 4.996 -1.593 1.00 92.19 100 GLU A N 1
ATOM 807 C CA . GLU A 1 100 ? 13.811 6.156 -1.354 1.00 92.19 100 GLU A CA 1
ATOM 808 C C . GLU A 1 100 ? 12.394 5.889 -1.858 1.00 92.19 100 GLU A C 1
ATOM 810 O O . GLU A 1 100 ? 12.188 5.227 -2.875 1.00 92.19 100 GLU A O 1
ATOM 815 N N . CYS A 1 101 ? 11.415 6.393 -1.109 1.00 94.25 101 CYS A N 1
ATOM 816 C CA . CYS A 1 101 ? 10.007 6.293 -1.458 1.00 94.25 101 CYS A CA 1
ATOM 817 C C . CYS A 1 101 ? 9.472 7.664 -1.872 1.00 94.25 101 CYS A C 1
ATOM 819 O O . CYS A 1 101 ? 9.837 8.689 -1.287 1.00 94.25 101 CYS A O 1
ATOM 821 N N . SER A 1 102 ? 8.577 7.675 -2.852 1.00 93.75 102 SER A N 1
ATOM 822 C CA . SER A 1 102 ? 7.828 8.857 -3.270 1.00 93.75 102 SER A CA 1
ATOM 823 C C . SER A 1 102 ? 6.413 8.474 -3.712 1.00 93.75 102 SER A C 1
ATOM 825 O O . SER A 1 102 ? 6.079 7.295 -3.794 1.00 93.75 102 SER A O 1
ATOM 827 N N . GLY A 1 103 ? 5.547 9.459 -3.936 1.00 92.12 103 GLY A N 1
ATOM 828 C CA . GLY A 1 103 ? 4.163 9.211 -4.330 1.00 92.12 103 GLY A CA 1
ATOM 829 C C . GLY A 1 103 ? 3.297 10.470 -4.278 1.00 92.12 103 GLY A C 1
ATOM 830 O O . GLY A 1 103 ? 3.770 11.528 -3.840 1.00 92.12 103 GLY A O 1
ATOM 831 N N . PRO A 1 104 ? 2.031 10.379 -4.725 1.00 93.12 104 PRO A N 1
ATOM 832 C CA . PRO A 1 104 ? 1.041 11.438 -4.535 1.00 93.12 104 PRO A CA 1
ATOM 833 C C . PRO A 1 104 ? 0.815 11.726 -3.045 1.00 93.12 104 PRO A C 1
ATOM 835 O O . PRO A 1 104 ? 1.113 10.892 -2.191 1.00 93.12 104 PRO A O 1
ATOM 838 N N . ALA A 1 105 ? 0.251 12.886 -2.702 1.00 94.50 105 ALA A N 1
ATOM 839 C CA . ALA A 1 105 ? -0.130 13.128 -1.314 1.00 94.50 105 ALA A CA 1
ATOM 840 C C . ALA A 1 105 ? -1.259 12.167 -0.905 1.00 94.50 105 ALA A C 1
ATOM 842 O O . ALA A 1 105 ? -2.136 11.836 -1.708 1.00 94.50 105 ALA A O 1
ATOM 843 N N . LEU A 1 106 ? -1.273 11.736 0.362 1.00 93.69 106 LEU A N 1
ATOM 844 C CA . LEU A 1 106 ? -2.337 10.852 0.843 1.00 93.69 106 LEU A CA 1
ATOM 845 C C . LEU A 1 106 ? -3.717 11.515 0.709 1.00 93.69 106 LEU A C 1
ATOM 847 O O . LEU A 1 106 ? -4.679 10.850 0.343 1.00 93.69 106 LEU A O 1
ATOM 851 N N . GLU A 1 107 ? -3.792 12.825 0.950 1.00 93.88 107 GLU A N 1
ATOM 852 C CA . GLU A 1 107 ? -5.018 13.619 0.812 1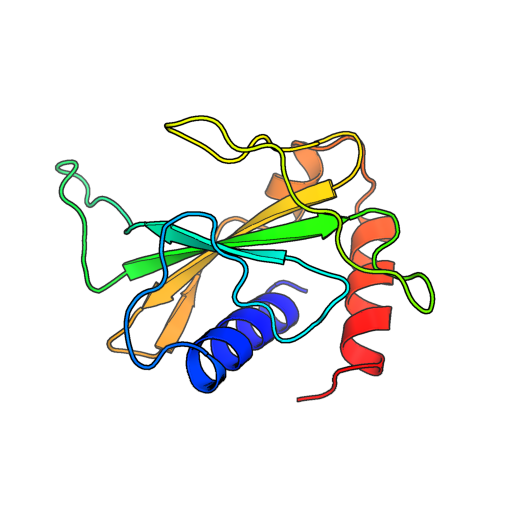.00 93.88 107 GLU A CA 1
ATOM 853 C C . GLU A 1 107 ? -5.586 13.577 -0.615 1.00 93.88 107 GLU A C 1
ATOM 855 O O . GLU A 1 107 ? -6.794 13.432 -0.780 1.00 93.88 107 GLU A O 1
ATOM 860 N N . ASP A 1 108 ? -4.728 13.612 -1.641 1.00 94.31 108 ASP A N 1
ATOM 86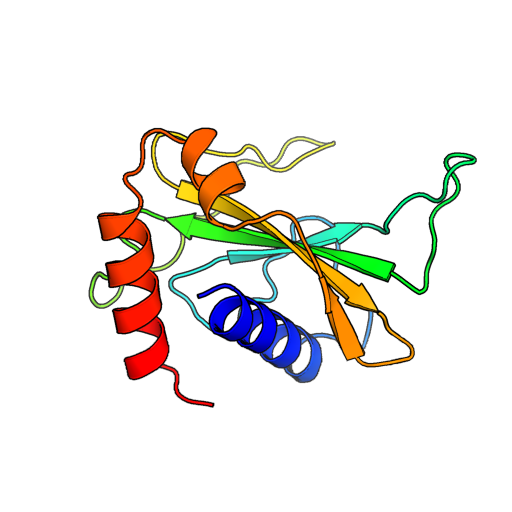1 C CA . ASP A 1 108 ? -5.169 13.519 -3.038 1.00 94.31 108 ASP A CA 1
ATOM 862 C C . ASP A 1 108 ? -5.835 12.158 -3.292 1.00 94.31 108 ASP A C 1
ATOM 864 O O . ASP A 1 108 ? -6.914 12.083 -3.872 1.00 94.31 108 ASP A O 1
ATOM 868 N N . CYS A 1 109 ? -5.253 11.077 -2.764 1.00 92.88 109 CYS A N 1
ATOM 869 C CA . CYS A 1 109 ? -5.805 9.724 -2.896 1.00 92.88 109 CYS A CA 1
ATOM 870 C C . CYS A 1 109 ? -7.135 9.557 -2.144 1.00 92.88 109 CYS A C 1
ATOM 872 O O . CYS A 1 109 ? -8.014 8.818 -2.581 1.00 92.88 109 CYS A O 1
ATOM 874 N N . ILE A 1 110 ? -7.285 10.233 -1.002 1.00 93.50 110 ILE A N 1
ATOM 875 C CA . ILE A 1 110 ? -8.526 10.238 -0.220 1.00 93.50 110 ILE A CA 1
ATOM 876 C C . ILE A 1 110 ? -9.616 11.010 -0.964 1.00 93.50 110 ILE A C 1
ATOM 878 O O . ILE A 1 110 ? -10.761 10.562 -0.981 1.00 93.50 110 ILE A O 1
ATOM 882 N N . SER A 1 111 ? -9.259 12.113 -1.629 1.00 93.44 111 SER A N 1
ATOM 883 C CA . SER A 1 111 ? -10.199 12.941 -2.392 1.00 93.44 111 SER A CA 1
ATOM 884 C C . SER A 1 111 ? -10.851 12.218 -3.581 1.00 93.44 111 SER A C 1
ATOM 886 O O . SER A 1 111 ? -11.935 12.605 -4.012 1.00 93.44 111 SER A O 1
ATOM 888 N N . GLU A 1 112 ? -10.231 11.133 -4.054 1.00 92.56 112 GLU A N 1
ATOM 889 C CA . GLU A 1 112 ? -10.748 10.240 -5.100 1.00 92.56 112 GLU A CA 1
ATOM 890 C C . GLU A 1 112 ? -11.622 9.091 -4.543 1.00 92.56 112 GLU A C 1
ATOM 892 O O . GLU A 1 112 ? -12.027 8.190 -5.281 1.00 92.56 112 GLU A O 1
ATOM 897 N N . SER A 1 113 ? -11.921 9.099 -3.238 1.00 94.00 113 SER A N 1
ATOM 898 C CA . SER A 1 113 ? -12.718 8.081 -2.538 1.00 94.00 113 SER A CA 1
ATOM 899 C C . SER A 1 113 ? -13.927 8.679 -1.811 1.00 94.00 113 SER A C 1
ATOM 901 O O . SER A 1 113 ? -14.001 9.886 -1.594 1.00 94.00 113 SER A O 1
ATOM 903 N N . ASP A 1 114 ? -14.854 7.827 -1.357 1.00 95.25 114 ASP A N 1
ATOM 904 C CA . ASP A 1 114 ? -15.966 8.250 -0.487 1.00 95.25 114 ASP A CA 1
ATOM 905 C C . ASP A 1 114 ? -15.574 8.252 1.011 1.00 95.25 114 ASP A C 1
ATOM 907 O O . ASP A 1 114 ? -16.442 8.303 1.889 1.00 95.25 114 ASP A O 1
ATOM 911 N N . LEU A 1 115 ? -14.280 8.114 1.329 1.00 94.69 115 LEU A N 1
ATOM 912 C CA . LEU A 1 115 ? -13.772 8.034 2.698 1.00 94.69 115 LEU A CA 1
ATOM 913 C C . LEU A 1 115 ? -13.242 9.384 3.188 1.00 94.69 115 LEU A C 1
ATOM 915 O O . LEU A 1 115 ? -12.707 10.188 2.437 1.00 94.69 115 LEU A O 1
ATOM 919 N N . GLU A 1 116 ? -13.355 9.611 4.494 1.00 95.19 116 GLU A N 1
ATOM 920 C CA . GLU A 1 116 ? -12.927 10.857 5.136 1.00 95.19 116 GLU A CA 1
ATOM 921 C C . GLU A 1 116 ? -11.475 10.772 5.627 1.00 95.19 116 GLU A C 1
ATOM 923 O O . GLU A 1 116 ? -11.071 9.755 6.208 1.00 95.19 116 GLU A O 1
ATOM 928 N N . SER A 1 117 ? -10.711 11.867 5.534 1.00 95.12 117 SER A N 1
ATOM 929 C CA . SER A 1 117 ? -9.298 11.879 5.949 1.00 95.12 117 SER A CA 1
ATOM 930 C C . SER A 1 117 ? -9.096 11.451 7.401 1.00 95.12 117 SER A C 1
ATOM 932 O O . SER A 1 117 ? -8.255 10.602 7.700 1.00 95.12 117 SER A O 1
ATOM 934 N N . ALA A 1 118 ? -9.957 11.919 8.309 1.00 95.62 118 ALA A N 1
ATOM 935 C CA . ALA A 1 118 ? -9.913 11.531 9.720 1.00 95.62 118 ALA A CA 1
ATOM 936 C C . ALA A 1 118 ? -10.131 10.020 9.945 1.00 95.62 118 ALA A C 1
ATOM 938 O O . ALA A 1 118 ? -9.611 9.449 10.910 1.00 95.62 118 ALA A O 1
ATOM 939 N N . GLN A 1 119 ? -10.901 9.356 9.076 1.00 95.88 119 GLN A N 1
ATOM 940 C CA . GLN A 1 119 ? -11.109 7.913 9.150 1.00 95.88 119 GLN A CA 1
ATOM 941 C C . GLN A 1 119 ? -9.839 7.158 8.748 1.00 95.88 119 GLN A C 1
ATOM 943 O O . GLN A 1 119 ? -9.417 6.257 9.478 1.00 95.88 119 GLN A O 1
ATOM 948 N N . ILE A 1 120 ? -9.206 7.549 7.642 1.00 96.69 120 ILE A N 1
ATOM 949 C CA . ILE A 1 120 ? -7.958 6.940 7.167 1.00 96.69 120 ILE A CA 1
ATOM 950 C C . ILE A 1 120 ? -6.819 7.165 8.163 1.00 96.69 120 ILE A C 1
ATOM 952 O O . ILE A 1 120 ? -6.125 6.215 8.528 1.00 96.69 120 ILE A O 1
ATOM 956 N N . GLU A 1 121 ? -6.666 8.380 8.691 1.00 95.94 121 GLU A N 1
ATOM 957 C CA . GLU A 1 121 ? -5.652 8.685 9.705 1.00 95.94 121 GLU A CA 1
ATOM 958 C C . GLU A 1 121 ? -5.801 7.807 10.952 1.00 95.94 121 GLU A C 1
ATOM 960 O O . GLU A 1 121 ? -4.817 7.275 11.485 1.00 95.94 121 GLU A O 1
ATOM 965 N N . LYS A 1 122 ? -7.042 7.611 11.409 1.00 96.94 122 LYS A N 1
ATOM 966 C CA . LYS A 1 122 ? -7.342 6.733 12.540 1.00 96.94 122 LYS A CA 1
ATOM 967 C C . LYS A 1 122 ? -6.948 5.287 12.239 1.00 96.94 122 LYS A C 1
ATOM 969 O O . LYS A 1 122 ? -6.318 4.655 13.086 1.00 96.94 122 LYS A O 1
ATOM 974 N N . ILE A 1 123 ? -7.296 4.771 11.060 1.00 97.38 123 ILE A N 1
ATOM 975 C CA . ILE A 1 123 ? -6.952 3.407 10.631 1.00 97.38 123 ILE A CA 1
ATOM 976 C C . ILE A 1 123 ? -5.435 3.224 10.601 1.00 97.38 123 ILE A C 1
ATOM 978 O O . ILE A 1 123 ? -4.918 2.298 11.224 1.00 97.38 123 ILE A O 1
ATOM 982 N N . VAL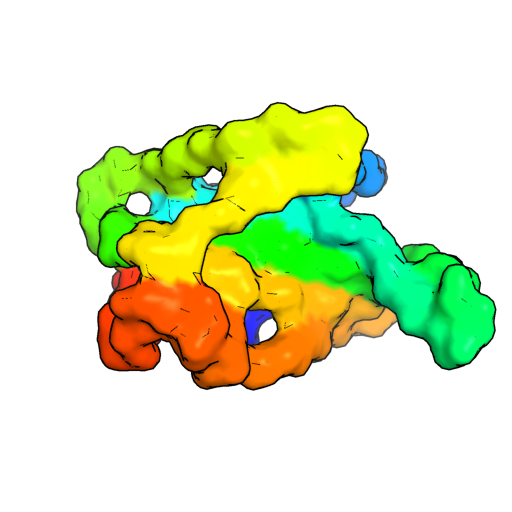 A 1 124 ? -4.711 4.137 9.953 1.00 96.56 124 VAL A N 1
ATOM 983 C CA . VAL A 1 124 ? -3.251 4.055 9.844 1.00 96.56 124 VAL A CA 1
ATOM 984 C C . VAL A 1 124 ? -2.596 4.120 11.225 1.00 96.56 124 VAL A C 1
ATOM 986 O O . VAL A 1 124 ? -1.679 3.353 11.503 1.00 96.56 124 VAL A O 1
ATOM 989 N N . THR A 1 125 ? -3.102 4.959 12.132 1.00 96.88 125 THR A N 1
ATOM 990 C CA . THR A 1 125 ? -2.605 5.037 13.517 1.00 96.88 125 THR A CA 1
ATOM 991 C C . THR A 1 125 ? -2.826 3.729 14.280 1.00 96.88 125 THR A C 1
ATOM 993 O O . THR A 1 125 ? -1.926 3.255 14.978 1.00 96.88 125 THR A O 1
ATOM 996 N N . ILE A 1 126 ? -4.009 3.121 14.141 1.00 96.75 126 ILE A N 1
ATOM 997 C CA . ILE A 1 126 ? -4.322 1.822 14.749 1.00 96.75 126 ILE A CA 1
ATOM 998 C C . ILE A 1 126 ? -3.348 0.761 14.234 1.00 96.75 126 ILE A C 1
ATOM 1000 O O . ILE A 1 126 ? -2.707 0.082 15.037 1.00 96.75 126 ILE A O 1
ATOM 1004 N N . LEU A 1 127 ? -3.182 0.651 12.917 1.00 96.31 127 LEU A N 1
ATOM 1005 C CA . LEU A 1 127 ? -2.287 -0.334 12.314 1.00 96.31 127 LEU A CA 1
ATOM 1006 C C . LEU A 1 127 ? -0.824 -0.092 12.691 1.00 96.31 127 LEU A C 1
ATOM 1008 O O . LEU A 1 127 ? -0.125 -1.042 13.031 1.00 96.31 127 LEU A O 1
ATOM 1012 N N . ALA A 1 128 ? -0.372 1.161 12.747 1.00 95.56 128 ALA A N 1
ATOM 1013 C CA . ALA A 1 128 ? 0.985 1.500 13.173 1.00 95.56 128 ALA A CA 1
ATOM 1014 C C . ALA A 1 128 ? 1.267 1.060 14.617 1.00 95.56 128 ALA A C 1
ATOM 1016 O O . ALA A 1 128 ? 2.375 0.630 14.934 1.00 95.56 128 ALA A O 1
ATOM 1017 N N . SER A 1 129 ? 0.257 1.131 15.491 1.00 96.00 129 SER A N 1
ATOM 1018 C CA . SER A 1 129 ? 0.369 0.647 16.870 1.00 96.00 129 SER A CA 1
ATOM 1019 C C . SER A 1 129 ? 0.397 -0.884 16.973 1.00 96.00 129 SER A C 1
ATOM 1021 O O . SER A 1 129 ? 1.083 -1.420 17.842 1.00 96.00 129 SER A O 1
ATOM 1023 N N . ARG A 1 130 ? -0.318 -1.588 16.083 1.00 94.75 130 ARG A N 1
ATOM 1024 C CA . ARG A 1 130 ? -0.351 -3.061 16.022 1.00 94.75 130 ARG A CA 1
ATOM 1025 C C . ARG A 1 130 ? 0.915 -3.647 15.403 1.00 94.75 130 ARG A C 1
ATOM 1027 O O . ARG A 1 130 ? 1.392 -4.682 15.859 1.00 94.75 130 ARG A O 1
ATOM 1034 N N . TYR A 1 131 ? 1.455 -2.972 14.392 1.00 93.56 131 TYR A N 1
ATOM 1035 C CA . TYR A 1 131 ? 2.584 -3.419 13.580 1.00 93.56 131 TYR A CA 1
ATOM 1036 C C . TYR A 1 131 ? 3.745 -2.416 13.655 1.00 93.56 131 TYR A C 1
ATOM 1038 O O . TYR A 1 131 ? 4.098 -1.811 12.634 1.00 93.56 131 TYR A O 1
ATOM 1046 N N . PRO A 1 132 ? 4.366 -2.236 14.839 1.00 87.38 132 PRO A N 1
ATOM 1047 C CA . PRO A 1 132 ? 5.506 -1.338 14.985 1.00 87.38 132 PRO A CA 1
ATOM 1048 C C . PRO A 1 132 ? 6.672 -1.769 14.080 1.00 87.38 132 PRO A C 1
ATOM 1050 O O . PRO A 1 132 ? 6.714 -2.910 13.597 1.00 87.38 132 PRO A O 1
ATOM 1053 N N . LYS A 1 133 ? 7.585 -0.826 13.822 1.00 76.69 133 LYS A N 1
ATOM 1054 C CA . LYS A 1 133 ? 8.782 -1.040 12.996 1.00 76.69 133 LYS A CA 1
ATOM 1055 C C . LYS A 1 133 ? 9.668 -2.142 13.561 1.00 76.69 133 LYS A C 1
ATOM 1057 O O . LYS A 1 133 ? 9.904 -2.123 14.791 1.00 76.69 133 LYS A O 1
#

pLDDT: mean 90.25, std 7.13, range [65.5, 97.38]

Mean predicted aligned error: 4.28 Å